Protein AF-A0A7K2QI53-F1 (afdb_monomer)

Sequence (97 aa):
MGSAVDCTGVRSLSLEGPLVLWLVVQGELDLFAVDAAQEGHWHFLGRLESGTLLLGPVDGPAHTLTGRPLPGCVLRRMELHELHRPAPAGSWDGHGE

Structure (mmCIF, N/CA/C/O backbone):
data_AF-A0A7K2QI53-F1
#
_entry.id   AF-A0A7K2QI53-F1
#
loop_
_atom_site.group_PDB
_atom_site.id
_atom_site.type_symbol
_atom_site.label_atom_id
_atom_site.label_alt_id
_atom_site.label_comp_id
_atom_site.label_asym_id
_atom_site.label_entity_id
_atom_site.label_seq_id
_atom_site.pdbx_PDB_ins_code
_atom_site.Cartn_x
_atom_site.Cartn_y
_atom_site.Cartn_z
_atom_site.occupancy
_atom_site.B_iso_or_equiv
_atom_site.auth_seq_id
_atom_site.auth_comp_id
_atom_site.auth_asym_id
_atom_site.auth_atom_id
_atom_site.pdbx_PDB_model_num
ATOM 1 N N . MET A 1 1 ? 3.528 -16.340 -8.288 1.00 77.19 1 MET A N 1
ATOM 2 C CA . MET A 1 1 ? 3.929 -14.947 -8.564 1.00 77.19 1 MET A CA 1
ATOM 3 C C . MET A 1 1 ? 3.528 -14.106 -7.374 1.00 77.19 1 MET A C 1
ATOM 5 O O . MET A 1 1 ? 2.350 -14.105 -7.019 1.00 77.19 1 MET A O 1
ATOM 9 N N . GLY A 1 2 ? 4.512 -13.491 -6.725 1.00 86.69 2 GLY A N 1
ATOM 10 C CA . GLY A 1 2 ? 4.368 -12.702 -5.506 1.00 86.69 2 GLY A CA 1
ATOM 11 C C . GLY A 1 2 ? 4.076 -13.487 -4.232 1.00 86.69 2 GLY A C 1
ATOM 12 O O . GLY A 1 2 ? 3.487 -14.573 -4.264 1.00 86.69 2 GLY A O 1
ATOM 13 N N . SER A 1 3 ? 4.423 -12.868 -3.109 1.00 91.75 3 SER A N 1
ATOM 14 C CA . SER A 1 3 ? 4.157 -13.342 -1.751 1.00 91.75 3 SER A CA 1
ATOM 15 C C . SER A 1 3 ? 2.937 -12.630 -1.174 1.00 91.75 3 SER A C 1
ATOM 17 O O . SER A 1 3 ? 2.777 -11.418 -1.336 1.00 91.75 3 SER A O 1
ATOM 19 N N . ALA A 1 4 ? 2.058 -13.389 -0.519 1.00 93.19 4 ALA A N 1
ATOM 20 C CA . ALA A 1 4 ? 0.935 -12.814 0.212 1.00 93.19 4 ALA A CA 1
ATOM 21 C C . ALA A 1 4 ? 1.444 -12.081 1.460 1.00 93.19 4 ALA A C 1
ATOM 23 O O . ALA A 1 4 ? 2.370 -12.551 2.122 1.00 93.19 4 ALA A O 1
ATOM 24 N N . VAL A 1 5 ? 0.824 -10.949 1.773 1.00 93.12 5 VAL A N 1
ATOM 25 C CA . VAL A 1 5 ? 1.081 -10.172 2.985 1.00 93.12 5 VAL A CA 1
ATOM 26 C C . VAL A 1 5 ? -0.214 -10.143 3.787 1.00 93.12 5 VAL A C 1
ATOM 28 O O . VAL A 1 5 ? -1.219 -9.598 3.328 1.00 93.12 5 VAL A O 1
ATOM 31 N N . ASP A 1 6 ? -0.193 -10.772 4.963 1.00 87.44 6 ASP A N 1
ATOM 32 C CA . ASP A 1 6 ? -1.302 -10.723 5.914 1.00 87.44 6 ASP A CA 1
ATOM 33 C C . ASP A 1 6 ? -1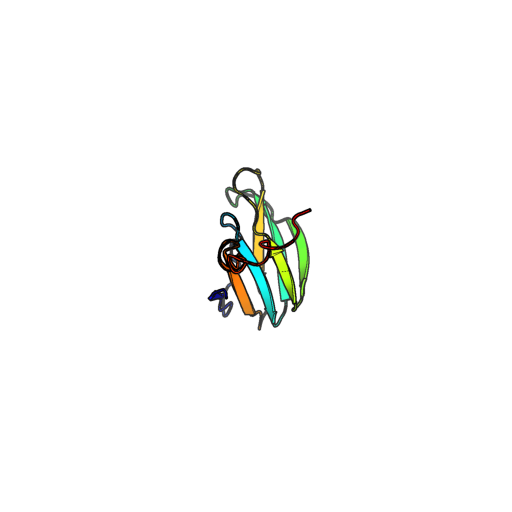.286 -9.372 6.636 1.00 87.44 6 ASP A C 1
ATOM 35 O O . ASP A 1 6 ? -0.311 -9.013 7.297 1.00 87.44 6 ASP A O 1
ATOM 39 N N . CYS A 1 7 ? -2.365 -8.608 6.480 1.00 92.94 7 CYS A N 1
ATOM 40 C CA . CYS A 1 7 ? -2.514 -7.296 7.095 1.00 92.94 7 CYS A CA 1
ATOM 41 C C . CYS A 1 7 ? -3.271 -7.337 8.433 1.00 92.94 7 CYS A C 1
ATOM 43 O O . CYS A 1 7 ? -3.591 -6.283 8.988 1.00 92.94 7 CYS A O 1
ATOM 45 N N . THR A 1 8 ? -3.562 -8.520 8.981 1.00 90.38 8 THR A N 1
ATOM 46 C CA . THR A 1 8 ? -4.270 -8.662 10.258 1.00 90.38 8 THR A CA 1
ATOM 47 C C . THR A 1 8 ? -3.501 -7.974 11.388 1.00 90.38 8 THR A C 1
ATOM 49 O O . THR A 1 8 ? -2.378 -8.337 11.722 1.00 90.38 8 THR A O 1
ATOM 52 N N . GLY A 1 9 ? -4.108 -6.944 11.986 1.00 89.88 9 GLY A N 1
ATOM 53 C CA . GLY A 1 9 ? -3.497 -6.160 13.067 1.00 89.88 9 GLY A CA 1
ATOM 54 C C . GLY A 1 9 ? -2.408 -5.172 12.625 1.00 89.88 9 GLY A C 1
ATOM 55 O O . GLY A 1 9 ? -1.879 -4.443 13.468 1.00 89.88 9 GLY A O 1
ATOM 56 N N . VAL A 1 10 ? -2.095 -5.093 11.327 1.00 93.88 10 VAL A N 1
ATOM 57 C CA . VAL A 1 10 ? -1.122 -4.140 10.780 1.00 93.88 10 VAL A CA 1
ATOM 58 C C . VAL A 1 10 ? -1.742 -2.745 10.751 1.00 93.88 10 VAL A C 1
ATOM 60 O O . VAL A 1 10 ? -2.794 -2.527 10.159 1.00 93.88 10 VAL A O 1
ATOM 63 N N . ARG A 1 11 ? -1.084 -1.775 11.393 1.00 92.81 11 ARG A N 1
ATOM 64 C CA . ARG A 1 11 ? -1.547 -0.374 11.415 1.00 92.81 11 ARG A CA 1
ATOM 65 C C . ARG A 1 11 ? -1.096 0.414 10.191 1.00 92.81 11 ARG A C 1
ATOM 67 O O . ARG A 1 11 ? -1.826 1.287 9.728 1.00 92.81 11 ARG A O 1
ATOM 74 N N . SER A 1 12 ? 0.097 0.104 9.699 1.00 93.94 12 SER A N 1
ATOM 75 C CA . SER A 1 12 ? 0.697 0.671 8.499 1.00 93.94 12 SER A CA 1
ATOM 76 C C . SER A 1 12 ? 1.841 -0.214 8.016 1.00 93.94 12 SER A C 1
ATOM 78 O O . SER A 1 12 ? 2.436 -0.939 8.813 1.00 93.94 12 SER A O 1
ATOM 80 N N . LEU A 1 13 ? 2.173 -0.123 6.734 1.00 93.56 13 LEU A N 1
ATOM 81 C CA . LEU A 1 13 ? 3.339 -0.771 6.144 1.00 93.56 13 LEU A CA 1
ATOM 82 C C . LEU A 1 13 ? 4.036 0.169 5.160 1.00 93.56 13 LEU A C 1
ATOM 84 O O . LEU A 1 13 ? 3.365 0.875 4.404 1.00 93.56 13 LEU A O 1
ATOM 88 N N . SER A 1 14 ? 5.370 0.150 5.166 1.00 91.56 14 SER A N 1
ATOM 89 C CA . SER A 1 14 ? 6.155 0.776 4.101 1.00 91.56 14 SER A CA 1
ATOM 90 C C . SER A 1 14 ? 5.910 0.011 2.801 1.00 91.56 14 SER A C 1
ATOM 92 O O . SER A 1 14 ? 5.900 -1.224 2.789 1.00 91.56 14 SER A O 1
ATOM 94 N N . LEU A 1 15 ? 5.675 0.750 1.719 1.00 92.38 15 LEU A N 1
ATOM 95 C CA . LEU A 1 15 ? 5.502 0.191 0.377 1.00 92.38 15 LEU A CA 1
ATOM 96 C C . LEU A 1 15 ? 6.806 0.244 -0.432 1.00 92.38 15 LEU A C 1
ATOM 98 O O . LEU A 1 15 ? 6.793 -0.043 -1.630 1.00 92.38 15 LEU A O 1
ATOM 102 N N . GLU A 1 16 ? 7.912 0.585 0.230 1.00 83.38 16 GLU A N 1
ATOM 103 C CA . GLU A 1 16 ? 9.257 0.673 -0.330 1.00 83.38 16 GLU A CA 1
ATOM 104 C C . GLU A 1 16 ? 9.811 -0.671 -0.798 1.00 83.38 16 GLU A C 1
ATOM 106 O O . GLU A 1 16 ? 9.360 -1.767 -0.440 1.00 83.38 16 GLU A O 1
ATOM 111 N N . GLY A 1 17 ? 10.858 -0.551 -1.601 1.00 77.88 17 GLY A N 1
ATOM 112 C CA . GLY A 1 17 ? 11.621 -1.652 -2.146 1.00 77.88 17 GLY A CA 1
ATOM 113 C C . GLY A 1 17 ? 11.892 -1.396 -3.623 1.00 77.88 17 GLY A C 1
ATOM 114 O O . GLY A 1 17 ? 10.980 -1.000 -4.357 1.00 77.88 17 GLY A O 1
ATOM 115 N N . PRO A 1 18 ? 13.127 -1.624 -4.091 1.00 74.94 18 PRO A N 1
ATOM 116 C CA . PRO A 1 18 ? 13.458 -1.395 -5.483 1.00 74.94 18 PRO A CA 1
ATOM 117 C C . PRO A 1 18 ? 12.639 -2.336 -6.364 1.00 74.94 18 PRO A C 1
ATOM 119 O O . PRO A 1 18 ? 12.689 -3.549 -6.192 1.00 74.94 18 PRO A O 1
ATOM 122 N N . LEU A 1 19 ? 11.927 -1.771 -7.344 1.00 86.25 19 LEU A N 1
ATOM 123 C CA . LEU A 1 19 ? 11.245 -2.537 -8.392 1.00 86.25 19 LEU A CA 1
ATOM 124 C C . LEU A 1 19 ? 10.205 -3.532 -7.846 1.00 86.25 19 LEU A C 1
ATOM 126 O O . LEU A 1 19 ? 10.082 -4.646 -8.353 1.00 86.25 19 LEU A O 1
ATOM 130 N N . VAL A 1 20 ? 9.429 -3.116 -6.843 1.00 91.31 20 VAL A N 1
ATOM 131 C CA . VAL A 1 20 ? 8.325 -3.910 -6.290 1.00 91.31 20 VAL A CA 1
ATOM 132 C C . VAL A 1 20 ? 6.983 -3.460 -6.859 1.00 91.31 20 VAL A C 1
ATOM 134 O O . VAL A 1 20 ? 6.739 -2.273 -7.084 1.00 91.31 20 VAL A O 1
ATOM 137 N N . LEU A 1 21 ? 6.081 -4.415 -7.049 1.00 93.88 21 LEU A N 1
ATOM 138 C CA . LEU A 1 21 ? 4.696 -4.200 -7.430 1.00 93.88 21 LEU A CA 1
ATOM 139 C C . LEU A 1 21 ? 3.780 -4.738 -6.329 1.00 93.88 21 LEU A C 1
ATOM 141 O O . LEU A 1 21 ? 3.836 -5.915 -5.962 1.00 93.88 21 LEU A O 1
ATOM 145 N N . TRP A 1 22 ? 2.916 -3.872 -5.822 1.00 96.00 22 TRP A N 1
ATOM 146 C CA . TRP A 1 22 ? 1.892 -4.197 -4.843 1.00 96.00 22 TRP A CA 1
ATOM 147 C C . TRP A 1 22 ? 0.545 -4.375 -5.531 1.00 96.00 22 TRP A C 1
ATOM 149 O O . TRP A 1 22 ? 0.167 -3.579 -6.386 1.00 96.00 22 TRP A O 1
ATOM 159 N N . LEU A 1 23 ? -0.188 -5.410 -5.136 1.00 96.56 23 LEU A N 1
ATOM 160 C CA . LEU A 1 23 ? -1.563 -5.661 -5.552 1.00 96.56 23 LEU A CA 1
ATOM 161 C C . LEU A 1 23 ? -2.463 -5.691 -4.321 1.00 96.56 23 LEU A C 1
ATOM 163 O O . LEU A 1 23 ? -2.225 -6.486 -3.407 1.00 96.56 23 LEU A O 1
ATOM 167 N N . VAL A 1 24 ? -3.530 -4.895 -4.340 1.00 97.44 24 VAL A N 1
ATOM 168 C CA . VAL A 1 24 ? -4.652 -5.063 -3.411 1.00 97.44 24 VAL A CA 1
ATOM 169 C C . VAL A 1 24 ? -5.499 -6.222 -3.922 1.00 97.44 24 VAL A C 1
ATOM 171 O O . VAL A 1 24 ? -6.213 -6.096 -4.913 1.00 97.44 24 VAL A O 1
ATOM 174 N N . VAL A 1 25 ? -5.380 -7.387 -3.292 1.00 97.19 25 VAL A N 1
ATOM 175 C CA . VAL A 1 25 ? -6.123 -8.589 -3.697 1.00 97.19 25 VAL A CA 1
ATOM 176 C C . VAL A 1 25 ? -7.570 -8.501 -3.224 1.00 97.19 25 VAL A C 1
ATOM 178 O O . VAL A 1 25 ? -8.483 -8.846 -3.967 1.00 97.19 25 VAL A O 1
ATOM 181 N N . GLN A 1 26 ? -7.767 -8.038 -1.991 1.00 96.56 26 GLN A N 1
ATOM 182 C CA . GLN A 1 26 ? -9.074 -7.886 -1.365 1.00 96.56 26 GLN A CA 1
ATOM 183 C C . GLN A 1 26 ? -9.058 -6.682 -0.422 1.00 96.56 26 GLN A C 1
ATOM 185 O O . GLN A 1 26 ? -8.023 -6.376 0.170 1.00 96.56 26 GLN A O 1
ATOM 190 N N . GLY A 1 27 ? -10.214 -6.043 -0.248 1.00 95.81 27 GLY A N 1
ATOM 191 C CA . GLY A 1 27 ? -10.395 -4.911 0.648 1.00 95.81 27 GLY A CA 1
ATOM 192 C C . GLY A 1 27 ? -9.824 -3.625 0.065 1.00 95.81 27 GLY A C 1
ATOM 193 O O . GLY A 1 27 ? -9.803 -3.435 -1.154 1.00 95.81 27 GLY A O 1
ATOM 194 N N . GLU A 1 28 ? -9.391 -2.747 0.964 1.00 97.81 28 GLU A N 1
ATOM 195 C CA . GLU A 1 28 ? -8.961 -1.390 0.643 1.00 97.81 28 GLU A CA 1
ATOM 196 C C . GLU A 1 28 ? -7.683 -1.023 1.409 1.00 97.81 28 GLU A C 1
ATOM 198 O O . GLU A 1 28 ? -7.429 -1.516 2.517 1.00 97.81 28 GLU A O 1
ATOM 203 N N . LEU A 1 29 ? -6.883 -0.138 0.817 1.00 98.25 29 LEU A N 1
ATOM 204 C CA . LEU A 1 29 ? -5.647 0.390 1.389 1.00 98.25 29 LEU A CA 1
ATOM 205 C C . LEU A 1 29 ? -5.653 1.917 1.281 1.00 98.25 29 LEU A C 1
ATOM 207 O O . LEU A 1 29 ? -5.660 2.455 0.176 1.00 98.25 29 LEU A O 1
ATOM 211 N N . ASP A 1 30 ? -5.612 2.621 2.411 1.00 98.00 30 ASP A N 1
ATOM 212 C CA . ASP A 1 30 ? -5.382 4.068 2.393 1.00 98.00 30 ASP A CA 1
ATOM 213 C C . ASP A 1 30 ? -3.898 4.335 2.107 1.00 98.00 30 ASP A C 1
ATOM 215 O O . ASP A 1 30 ? -3.024 3.808 2.801 1.00 98.00 30 ASP A O 1
ATOM 219 N N . LEU A 1 31 ? -3.613 5.144 1.087 1.00 97.50 31 LEU A N 1
ATOM 220 C CA . LEU A 1 31 ? -2.264 5.467 0.631 1.00 97.50 31 LEU A CA 1
ATOM 221 C C . LEU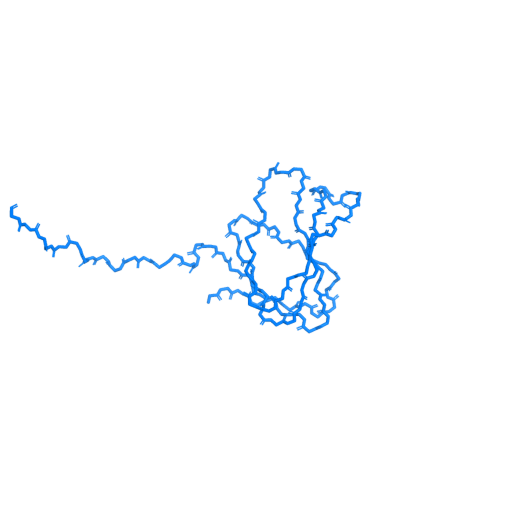 A 1 31 ? -1.845 6.854 1.117 1.00 97.50 31 LEU A C 1
ATOM 223 O O . LEU A 1 31 ? -2.586 7.830 0.968 1.00 97.50 31 LEU A O 1
ATOM 227 N N . PHE A 1 32 ? -0.628 6.946 1.647 1.00 95.06 32 PHE A N 1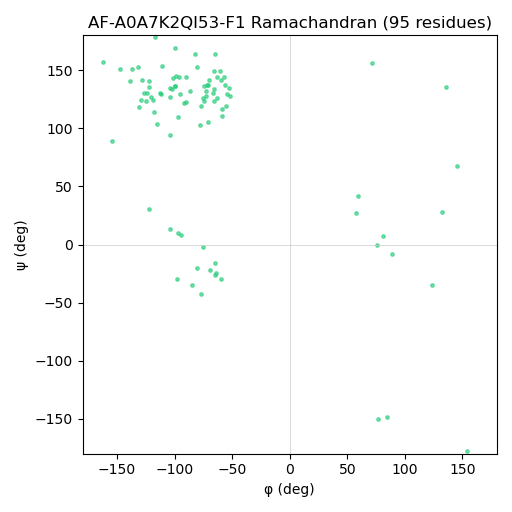
ATOM 228 C CA . PHE A 1 32 ? -0.049 8.187 2.146 1.00 95.06 32 PHE A CA 1
ATOM 229 C C . PHE A 1 32 ? 1.328 8.436 1.535 1.00 95.06 32 PHE A C 1
ATOM 231 O O . PHE A 1 32 ? 2.118 7.502 1.404 1.00 95.06 32 PHE A O 1
ATOM 238 N N . ALA A 1 33 ? 1.625 9.700 1.232 1.00 92.44 33 ALA A N 1
ATOM 239 C CA . ALA A 1 33 ? 2.996 10.181 1.109 1.00 92.44 33 ALA A 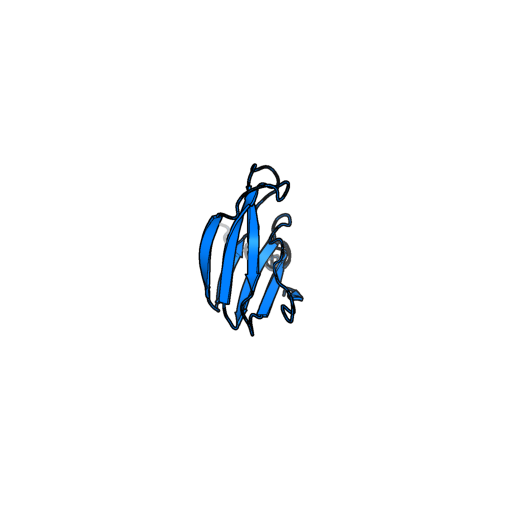CA 1
ATOM 240 C C . ALA A 1 33 ? 3.498 10.606 2.491 1.00 92.44 33 ALA A C 1
ATOM 242 O O . ALA A 1 33 ? 2.808 11.333 3.213 1.00 92.44 33 ALA A O 1
ATOM 243 N N . VAL A 1 34 ? 4.693 10.155 2.852 1.00 90.94 34 VAL A N 1
ATOM 244 C CA . VAL A 1 34 ? 5.367 10.497 4.112 1.00 90.94 34 VAL A CA 1
ATOM 245 C C . VAL A 1 34 ? 6.805 10.896 3.810 1.00 90.94 34 VAL A C 1
ATOM 247 O O . VAL A 1 34 ? 7.354 10.451 2.807 1.00 90.94 34 VAL A O 1
ATOM 250 N N . ASP A 1 35 ? 7.415 11.735 4.642 1.00 89.12 35 ASP A N 1
ATOM 251 C CA . ASP A 1 35 ? 8.857 11.991 4.556 1.00 89.12 35 ASP A CA 1
ATOM 252 C C . ASP A 1 35 ? 9.641 10.670 4.687 1.00 89.12 35 ASP A C 1
ATOM 254 O O . ASP A 1 35 ? 9.224 9.769 5.419 1.00 89.12 35 ASP A O 1
ATOM 258 N N . ALA A 1 36 ? 10.756 10.530 3.970 1.00 81.19 36 ALA A N 1
ATOM 259 C CA . ALA A 1 36 ? 11.548 9.298 3.949 1.00 81.19 36 ALA A CA 1
ATOM 260 C C . ALA A 1 36 ? 12.180 8.950 5.313 1.00 81.19 36 ALA A C 1
ATOM 262 O O . ALA A 1 36 ? 12.378 7.774 5.613 1.00 81.19 36 ALA A O 1
ATOM 263 N N . ALA A 1 37 ? 12.439 9.935 6.182 1.00 81.12 37 ALA A N 1
ATOM 264 C CA . ALA A 1 37 ? 12.829 9.688 7.573 1.00 81.12 37 ALA A CA 1
ATOM 265 C C . ALA A 1 37 ? 11.639 9.241 8.450 1.00 81.12 37 ALA A C 1
ATOM 267 O O . ALA A 1 37 ? 11.811 8.938 9.630 1.00 81.12 37 ALA A O 1
ATOM 268 N N . GLN A 1 38 ? 10.430 9.180 7.880 1.00 76.56 38 GLN A N 1
ATOM 269 C CA . GLN A 1 38 ? 9.150 8.987 8.565 1.00 76.56 38 GLN A CA 1
ATOM 270 C C . GLN A 1 38 ? 8.863 10.046 9.637 1.00 76.56 38 GLN A C 1
ATOM 272 O O . GLN A 1 38 ? 8.110 9.811 10.586 1.00 76.56 38 GLN A O 1
ATOM 277 N N . GLU A 1 39 ? 9.436 11.234 9.464 1.00 75.50 39 GLU A N 1
ATOM 278 C CA . GLU A 1 39 ? 9.242 12.377 10.342 1.00 75.50 39 GLU A CA 1
ATOM 279 C C . GLU A 1 39 ? 8.150 13.305 9.786 1.00 75.50 39 GLU A C 1
ATOM 281 O O . GLU A 1 39 ? 7.994 13.490 8.582 1.00 75.50 39 GLU A O 1
ATOM 286 N N . GLY A 1 40 ? 7.355 13.914 10.665 1.00 81.06 40 GLY A N 1
ATOM 287 C CA . GLY A 1 40 ? 6.340 14.886 10.252 1.00 81.06 40 GLY A CA 1
ATOM 288 C C . GLY A 1 40 ? 5.002 14.284 9.801 1.00 81.06 40 GLY A C 1
ATOM 289 O O . GLY A 1 40 ? 4.505 13.309 10.371 1.00 81.06 40 GLY A O 1
ATOM 290 N N . HIS A 1 41 ? 4.338 14.959 8.858 1.00 85.00 41 HIS A N 1
ATOM 291 C CA . HIS A 1 41 ? 2.930 14.720 8.536 1.00 85.00 41 HIS A CA 1
ATOM 292 C C . HIS A 1 41 ? 2.730 13.663 7.453 1.00 85.00 41 HIS A C 1
ATOM 294 O O . HIS A 1 41 ? 3.474 13.571 6.483 1.00 85.00 41 HIS A O 1
ATOM 300 N N . TRP A 1 42 ? 1.656 12.891 7.608 1.00 92.75 42 TRP A N 1
ATOM 301 C CA . TRP A 1 42 ? 1.214 11.940 6.598 1.00 92.75 42 TRP A CA 1
ATOM 302 C C . TRP A 1 42 ? 0.212 12.617 5.674 1.00 92.75 42 TRP A C 1
ATOM 304 O O . TRP A 1 42 ? -0.839 13.086 6.117 1.00 92.75 42 TRP A O 1
ATOM 314 N N . HIS A 1 43 ? 0.521 12.635 4.384 1.00 93.56 43 HIS A N 1
ATOM 315 C CA . HIS A 1 43 ? -0.324 13.234 3.363 1.00 93.56 43 HIS A CA 1
ATOM 316 C C . HIS A 1 43 ? -1.165 12.149 2.698 1.00 93.56 43 HIS A C 1
ATOM 318 O O . HIS A 1 43 ? -0.633 11.317 1.970 1.00 93.56 43 HIS A O 1
ATOM 324 N N . PHE A 1 44 ? -2.476 12.139 2.949 1.00 95.50 44 PHE A N 1
ATOM 325 C CA . PHE A 1 44 ? -3.387 11.194 2.300 1.00 95.50 44 PHE A CA 1
ATOM 326 C C . PHE A 1 44 ? -3.453 11.466 0.794 1.00 95.50 44 PHE A C 1
ATOM 328 O O . PHE A 1 44 ? -3.783 12.576 0.379 1.00 95.50 44 PHE A O 1
ATOM 335 N N . LEU A 1 45 ? -3.146 10.449 -0.009 1.00 95.62 45 LEU A N 1
ATOM 336 C CA . LEU A 1 45 ? -3.167 10.529 -1.471 1.00 95.62 45 LEU A CA 1
ATOM 337 C C . LEU A 1 45 ? -4.456 9.963 -2.061 1.00 95.62 45 LEU A C 1
ATOM 339 O O . LEU A 1 45 ? -4.893 10.392 -3.125 1.00 95.62 45 LEU A O 1
ATOM 343 N N . GLY A 1 46 ? -5.059 8.993 -1.379 1.00 97.62 46 GLY A N 1
ATOM 344 C CA . GLY A 1 46 ? -6.257 8.322 -1.851 1.00 97.62 46 GLY A CA 1
ATOM 345 C C . GLY A 1 46 ? -6.390 6.921 -1.284 1.00 97.62 46 GLY A C 1
ATOM 346 O O . GLY A 1 46 ? -5.565 6.458 -0.495 1.00 97.62 46 GLY A O 1
ATOM 347 N N . ARG A 1 47 ? -7.448 6.243 -1.713 1.00 98.06 47 ARG A N 1
ATOM 348 C CA . ARG A 1 47 ? -7.752 4.871 -1.329 1.00 98.06 47 ARG A CA 1
ATOM 349 C C . ARG A 1 47 ? -7.601 3.955 -2.529 1.00 98.06 47 ARG A C 1
ATOM 351 O O . ARG A 1 47 ? -8.152 4.234 -3.589 1.00 98.06 47 ARG A O 1
ATOM 358 N N . LEU A 1 48 ? -6.852 2.877 -2.349 1.00 98.25 48 LEU A N 1
ATOM 359 C CA . LEU A 1 48 ? -6.686 1.834 -3.349 1.00 98.25 48 LEU A CA 1
ATOM 360 C C . LEU A 1 48 ? -7.690 0.721 -3.068 1.00 98.25 48 LEU A C 1
ATOM 362 O O . LEU A 1 48 ? -7.769 0.224 -1.944 1.00 98.25 48 LEU A O 1
ATOM 366 N N . GLU A 1 49 ? -8.428 0.325 -4.096 1.00 98.12 49 GLU A N 1
ATOM 367 C CA . GLU A 1 49 ? -9.424 -0.742 -4.026 1.00 98.12 49 GLU A CA 1
ATOM 368 C C . GLU A 1 49 ? -8.867 -2.061 -4.572 1.00 98.12 49 GLU A C 1
ATOM 370 O O . GLU A 1 49 ? -7.810 -2.109 -5.210 1.00 98.12 49 GLU A O 1
ATOM 375 N N . SER A 1 50 ? -9.602 -3.147 -4.346 1.00 97.94 50 SER A N 1
ATOM 376 C CA . SER A 1 50 ? -9.271 -4.475 -4.868 1.00 97.94 50 SER A CA 1
ATOM 377 C C . SER A 1 50 ? -9.055 -4.465 -6.387 1.00 97.94 50 SER A C 1
ATOM 379 O O . SER A 1 50 ? -9.834 -3.890 -7.140 1.00 97.94 50 SER A O 1
ATOM 381 N N . GLY A 1 51 ? -7.987 -5.120 -6.841 1.00 97.50 51 GLY A N 1
ATOM 382 C CA . GLY A 1 51 ? -7.535 -5.107 -8.233 1.00 97.50 51 GLY A CA 1
ATOM 383 C C . GLY A 1 51 ? -6.572 -3.966 -8.573 1.00 97.50 51 GLY A C 1
ATOM 384 O O . GLY A 1 51 ? -5.978 -3.983 -9.651 1.00 97.50 51 GLY A O 1
ATOM 385 N N . THR A 1 52 ? -6.356 -3.010 -7.664 1.00 97.69 52 THR A N 1
ATOM 386 C CA . THR A 1 52 ? -5.402 -1.916 -7.883 1.00 97.69 52 THR A CA 1
ATOM 387 C C . THR A 1 52 ? -3.962 -2.411 -7.781 1.00 97.69 52 THR A C 1
ATOM 389 O O . THR A 1 52 ? -3.587 -3.085 -6.816 1.00 97.69 52 THR A O 1
ATOM 392 N N . LEU A 1 53 ? -3.149 -2.026 -8.766 1.00 95.69 53 LEU A N 1
ATOM 393 C CA . LEU A 1 53 ? -1.704 -2.224 -8.783 1.00 95.69 53 LEU A CA 1
ATOM 394 C C . LEU A 1 53 ? -0.982 -0.912 -8.469 1.00 95.69 53 LEU A C 1
ATOM 396 O O . LEU A 1 53 ? -1.298 0.125 -9.049 1.00 95.69 53 LEU A O 1
ATOM 400 N N . LEU A 1 54 ? 0.017 -0.976 -7.592 1.00 94.56 54 LEU A N 1
ATOM 401 C CA . LEU A 1 54 ? 0.876 0.148 -7.235 1.00 94.56 54 LEU A CA 1
ATOM 402 C C . LEU A 1 54 ? 2.343 -0.263 -7.359 1.00 94.56 54 LEU A C 1
ATOM 404 O O . LEU A 1 54 ? 2.787 -1.218 -6.723 1.00 94.56 54 LEU A O 1
ATOM 408 N N . LEU A 1 55 ? 3.104 0.483 -8.153 1.00 92.44 55 LEU A N 1
ATOM 409 C CA . LEU A 1 55 ? 4.563 0.412 -8.137 1.00 92.44 55 LEU A CA 1
ATOM 410 C C . LEU A 1 55 ? 5.082 1.080 -6.864 1.00 92.44 55 LEU A C 1
ATOM 412 O O . LEU A 1 55 ? 4.708 2.216 -6.570 1.00 92.44 55 LEU A O 1
ATOM 416 N N . GLY A 1 56 ? 5.923 0.364 -6.117 1.00 86.94 56 GLY A N 1
ATOM 417 C CA . GLY A 1 56 ? 6.588 0.925 -4.946 1.00 86.94 56 GLY A CA 1
ATOM 418 C C . GLY A 1 56 ? 7.464 2.125 -5.332 1.00 86.94 56 GLY A C 1
ATOM 419 O O . GLY A 1 56 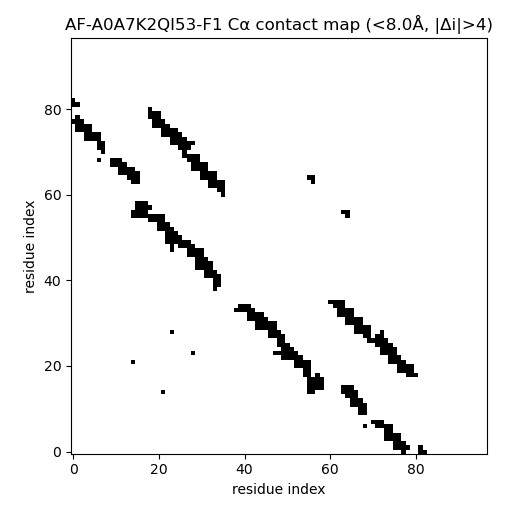? 7.974 2.173 -6.459 1.00 86.94 56 GLY A O 1
ATOM 420 N N . PRO A 1 57 ? 7.629 3.110 -4.434 1.00 84.62 57 PRO A N 1
ATOM 421 C CA . PRO A 1 57 ? 8.515 4.236 -4.683 1.00 84.62 57 PRO A CA 1
ATOM 422 C C . PRO A 1 57 ? 9.958 3.739 -4.829 1.00 84.62 57 PRO A C 1
ATOM 424 O O . PRO A 1 57 ? 10.376 2.789 -4.166 1.00 84.62 57 PRO A O 1
ATOM 427 N N . VAL A 1 58 ? 10.716 4.382 -5.716 1.00 75.94 58 VAL A N 1
ATOM 428 C CA . VAL A 1 58 ? 12.162 4.157 -5.833 1.00 75.94 58 VAL A CA 1
ATOM 429 C C . VAL A 1 58 ? 12.899 4.937 -4.749 1.00 75.94 58 VAL A C 1
ATOM 431 O O . VAL A 1 58 ? 12.427 5.993 -4.330 1.00 75.94 58 VAL A O 1
ATOM 434 N N . ASP A 1 59 ? 14.071 4.454 -4.343 1.00 71.00 59 ASP A N 1
ATOM 435 C CA . ASP A 1 59 ? 14.949 5.187 -3.430 1.00 71.00 59 ASP A CA 1
ATOM 436 C C . ASP A 1 59 ? 15.364 6.542 -4.036 1.00 71.00 59 ASP A C 1
ATOM 438 O O . ASP A 1 59 ? 15.647 6.640 -5.235 1.00 71.00 59 ASP A O 1
ATOM 442 N N . GLY A 1 60 ? 15.435 7.593 -3.210 1.00 66.62 60 GLY A N 1
ATOM 443 C CA . GLY A 1 60 ? 15.993 8.900 -3.595 1.00 66.62 60 GLY A CA 1
ATOM 444 C C . GLY A 1 60 ? 15.086 10.131 -3.439 1.00 66.62 60 GLY A C 1
ATOM 445 O O . GLY A 1 60 ? 15.614 11.192 -3.100 1.00 66.62 60 GLY A O 1
ATOM 446 N N . PRO A 1 61 ? 13.758 10.071 -3.655 1.00 72.50 61 PRO A N 1
ATOM 447 C CA . PRO A 1 61 ? 12.871 11.186 -3.339 1.00 72.50 61 PRO A CA 1
ATOM 448 C C . PRO A 1 61 ? 12.822 11.455 -1.828 1.00 72.50 61 PRO A C 1
ATOM 450 O O . PRO A 1 61 ? 12.904 10.534 -1.023 1.00 72.50 61 PRO A O 1
ATOM 453 N N . ALA A 1 62 ? 12.615 12.717 -1.436 1.00 78.06 62 ALA A N 1
ATOM 454 C CA . ALA A 1 62 ? 12.462 13.087 -0.022 1.00 78.06 62 ALA A CA 1
ATOM 455 C C . ALA A 1 62 ? 11.202 12.485 0.634 1.00 78.06 62 ALA A C 1
ATOM 457 O O . ALA A 1 62 ? 11.099 12.465 1.854 1.00 78.06 62 ALA A O 1
ATOM 458 N N . HIS A 1 63 ? 10.248 12.006 -0.171 1.00 78.81 63 HIS A N 1
ATOM 459 C CA . HIS A 1 63 ? 9.014 11.388 0.300 1.00 78.81 63 HIS A CA 1
ATOM 460 C C . HIS A 1 63 ? 8.880 9.967 -0.239 1.00 78.81 63 HIS A C 1
ATOM 462 O O . HIS A 1 63 ? 9.155 9.703 -1.410 1.00 78.81 63 HIS A O 1
ATOM 468 N N . THR A 1 64 ? 8.383 9.085 0.612 1.00 89.75 64 THR A N 1
ATOM 469 C CA . THR A 1 64 ? 8.085 7.686 0.331 1.00 89.75 64 THR A CA 1
ATOM 470 C C . THR A 1 64 ? 6.586 7.408 0.473 1.00 89.75 64 THR A C 1
ATOM 472 O O . THR A 1 64 ? 5.798 8.306 0.787 1.00 89.75 64 THR A O 1
ATOM 475 N N . LEU A 1 65 ? 6.172 6.169 0.210 1.00 92.31 65 LEU A N 1
ATOM 476 C CA . LEU A 1 65 ? 4.785 5.729 0.283 1.00 92.31 65 LEU A CA 1
ATOM 477 C C . LEU A 1 65 ? 4.574 4.736 1.424 1.00 92.31 65 LEU A C 1
ATOM 479 O O . LEU A 1 65 ? 5.236 3.701 1.511 1.00 92.31 65 LEU A O 1
ATOM 483 N N . THR A 1 66 ? 3.555 5.018 2.229 1.00 93.88 66 THR A N 1
ATOM 484 C CA . THR A 1 66 ? 3.084 4.142 3.303 1.00 93.88 66 THR A CA 1
ATOM 485 C C . THR A 1 66 ? 1.616 3.810 3.084 1.00 93.88 66 THR A C 1
ATOM 487 O O . THR A 1 66 ? 0.799 4.680 2.777 1.00 93.88 66 THR A O 1
ATOM 490 N N . GLY A 1 67 ? 1.269 2.537 3.257 1.00 95.75 67 GLY A N 1
ATOM 491 C CA . GLY A 1 67 ? -0.107 2.055 3.205 1.00 95.75 67 GLY A CA 1
ATOM 492 C C . GLY A 1 67 ? -0.678 1.837 4.603 1.00 95.75 67 GLY A C 1
ATOM 493 O O . GLY A 1 67 ? 0.028 1.364 5.493 1.00 95.75 67 GLY A O 1
ATOM 494 N N . ARG A 1 68 ? -1.964 2.131 4.806 1.00 97.25 68 ARG A N 1
ATOM 495 C CA . ARG A 1 68 ? -2.730 1.724 5.996 1.00 97.25 68 ARG A CA 1
ATOM 496 C C . ARG A 1 68 ? -3.843 0.763 5.581 1.00 97.25 68 ARG A C 1
ATOM 498 O O . ARG A 1 68 ? -4.824 1.210 4.983 1.00 97.25 68 ARG A O 1
ATOM 505 N N . PRO A 1 69 ? -3.687 -0.547 5.833 1.00 97.38 69 PRO A N 1
ATOM 506 C CA . PRO A 1 69 ? -4.666 -1.531 5.401 1.00 97.38 69 PRO A CA 1
ATOM 507 C C . PRO A 1 69 ? -5.934 -1.406 6.238 1.00 97.38 69 PRO A C 1
ATOM 509 O O . PRO A 1 69 ? -5.878 -1.256 7.461 1.00 97.38 69 PRO A O 1
ATOM 512 N N . LEU A 1 70 ? -7.087 -1.477 5.579 1.00 96.00 70 LEU A N 1
ATOM 513 C CA . LEU A 1 70 ? -8.363 -1.572 6.275 1.00 96.00 70 LEU A CA 1
ATOM 514 C C . LEU A 1 70 ? -8.674 -3.013 6.698 1.00 96.00 70 LEU A C 1
ATOM 516 O O . LEU A 1 70 ? -8.048 -3.953 6.202 1.00 96.00 70 LEU A O 1
ATOM 520 N N . PRO A 1 71 ? -9.632 -3.223 7.622 1.00 94.62 71 PRO A N 1
ATOM 521 C CA . PRO A 1 71 ? -10.036 -4.566 8.017 1.00 94.62 71 PRO A CA 1
ATOM 522 C C . PRO A 1 71 ? -10.397 -5.436 6.806 1.00 94.62 71 PRO A C 1
ATOM 524 O O . PRO A 1 71 ? -11.203 -5.044 5.966 1.00 94.62 71 PRO A O 1
ATOM 527 N N . GLY A 1 72 ? -9.788 -6.621 6.719 1.00 93.00 72 GLY A N 1
ATOM 528 C CA . GLY A 1 72 ? -9.973 -7.543 5.594 1.00 93.00 72 GLY A CA 1
ATOM 529 C C . GLY A 1 72 ? -9.138 -7.227 4.347 1.00 93.00 72 GLY A C 1
ATOM 530 O O . GLY A 1 72 ? -9.341 -7.878 3.322 1.00 93.00 72 GLY A O 1
ATOM 531 N N . CYS A 1 73 ? -8.217 -6.258 4.418 1.00 96.69 73 CYS A N 1
ATOM 532 C CA . CYS A 1 73 ? -7.258 -5.985 3.352 1.00 96.69 73 CYS A CA 1
ATOM 533 C C . CYS A 1 73 ? -6.276 -7.153 3.198 1.00 96.69 73 CYS A C 1
ATOM 535 O O . CYS A 1 73 ? -5.679 -7.613 4.173 1.00 96.69 73 CYS A O 1
ATOM 537 N N . VAL A 1 74 ? -6.106 -7.620 1.965 1.00 96.38 74 VAL A N 1
ATOM 538 C CA . VAL A 1 74 ? -5.130 -8.648 1.602 1.00 96.38 74 VAL A CA 1
ATOM 539 C C . VAL A 1 74 ? -4.256 -8.089 0.502 1.00 96.38 74 VAL A C 1
ATOM 541 O O . VAL A 1 74 ? -4.752 -7.700 -0.559 1.00 96.38 74 VAL A O 1
ATOM 544 N N . LEU A 1 75 ? -2.949 -8.087 0.739 1.00 97.06 75 LEU A N 1
ATOM 545 C CA . LEU A 1 75 ? -1.976 -7.584 -0.217 1.00 97.06 75 LEU A CA 1
ATOM 546 C C . LEU A 1 75 ? -1.136 -8.720 -0.790 1.00 97.06 75 LEU A C 1
ATOM 548 O O . LEU A 1 75 ? -0.909 -9.759 -0.165 1.00 97.06 75 LEU A O 1
ATOM 552 N N . ARG A 1 76 ? -0.633 -8.497 -1.999 1.00 96.00 76 ARG A N 1
ATOM 553 C CA . ARG A 1 76 ? 0.415 -9.315 -2.599 1.00 96.00 76 ARG A CA 1
ATOM 554 C C . ARG A 1 76 ? 1.556 -8.415 -3.036 1.00 96.00 76 ARG A C 1
ATOM 556 O O . ARG A 1 76 ? 1.329 -7.432 -3.735 1.00 96.00 76 ARG A O 1
ATOM 563 N N . ARG A 1 77 ? 2.772 -8.782 -2.642 1.00 95.25 77 ARG A N 1
ATOM 564 C CA . ARG A 1 77 ? 4.012 -8.119 -3.049 1.00 95.25 77 ARG A CA 1
ATOM 565 C C . ARG A 1 77 ? 4.705 -8.976 -4.099 1.00 95.25 77 ARG A C 1
ATOM 567 O O . ARG A 1 77 ? 4.907 -10.167 -3.871 1.00 95.25 77 ARG A O 1
ATOM 574 N N . MET A 1 78 ? 5.036 -8.390 -5.240 1.00 93.69 78 MET A N 1
ATOM 575 C CA . MET A 1 78 ? 5.718 -9.039 -6.362 1.00 93.69 78 MET A CA 1
ATOM 576 C C . MET A 1 78 ? 6.980 -8.256 -6.689 1.00 93.69 78 MET A C 1
ATOM 578 O O . MET A 1 78 ? 6.904 -7.045 -6.863 1.00 93.69 78 MET A O 1
ATOM 582 N N . GLU A 1 79 ? 8.123 -8.916 -6.815 1.00 91.38 79 GLU A N 1
ATOM 583 C CA . GLU A 1 79 ? 9.284 -8.271 -7.426 1.00 91.38 79 GLU A CA 1
ATOM 584 C C . GLU A 1 79 ? 9.074 -8.196 -8.948 1.00 91.38 79 GLU A C 1
ATOM 586 O O . GLU A 1 79 ? 8.643 -9.172 -9.564 1.00 91.38 79 GLU A O 1
ATOM 591 N N . LEU A 1 80 ? 9.375 -7.065 -9.597 1.00 88.38 80 LEU A N 1
ATOM 592 C CA . LEU A 1 80 ? 9.129 -6.898 -11.040 1.00 88.38 80 LEU A CA 1
ATOM 593 C C . LEU A 1 80 ? 9.887 -7.926 -11.889 1.00 88.38 80 LEU A C 1
ATOM 595 O O . LEU A 1 80 ? 9.401 -8.317 -12.950 1.00 88.38 80 LEU A O 1
ATOM 599 N N . HIS A 1 81 ? 11.046 -8.402 -11.426 1.00 86.25 81 HIS A N 1
ATOM 600 C CA . HIS A 1 81 ? 11.792 -9.445 -12.128 1.00 86.25 81 HIS A CA 1
ATOM 601 C C . HIS A 1 81 ? 11.019 -10.774 -12.198 1.00 86.25 81 HIS A C 1
ATOM 603 O O . HIS A 1 81 ? 11.224 -11.538 -13.135 1.00 86.25 81 HIS A O 1
ATOM 609 N N . GLU A 1 82 ? 10.086 -11.038 -11.274 1.00 87.69 82 GLU A N 1
ATOM 610 C CA . GLU A 1 82 ? 9.207 -12.214 -11.329 1.00 87.69 82 GLU A CA 1
ATOM 611 C C . GLU A 1 82 ? 8.184 -12.133 -12.472 1.00 87.69 82 GLU A C 1
ATOM 613 O O . GLU A 1 82 ? 7.643 -13.157 -12.893 1.00 87.69 82 GLU A O 1
ATOM 618 N N . LEU A 1 83 ? 7.884 -10.924 -12.964 1.00 84.44 83 LEU A N 1
ATOM 619 C CA . LEU A 1 83 ? 6.979 -10.715 -14.098 1.00 84.44 83 LEU A CA 1
ATOM 620 C C . LEU A 1 83 ? 7.675 -10.962 -15.434 1.00 84.44 83 LEU A C 1
ATOM 622 O O . LEU A 1 83 ? 7.008 -11.204 -16.444 1.00 84.44 83 LEU A O 1
ATOM 626 N N . HIS A 1 84 ? 9.007 -10.903 -15.454 1.00 81.00 84 HIS A N 1
ATOM 627 C CA . HIS A 1 84 ? 9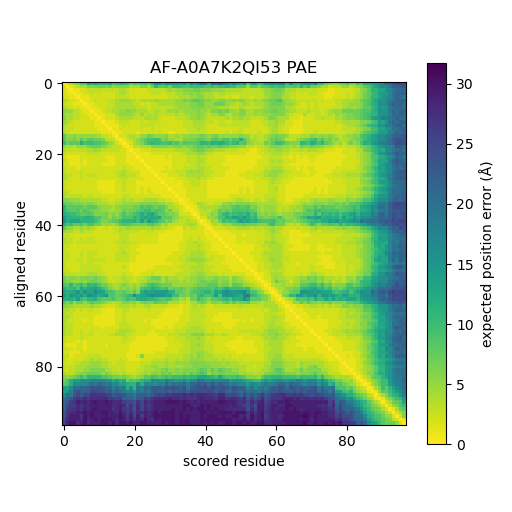.773 -11.173 -16.652 1.00 81.00 84 HIS A CA 1
ATOM 628 C C . HIS A 1 84 ? 9.702 -12.667 -16.980 1.00 81.00 84 HIS A C 1
ATOM 630 O O . HIS A 1 84 ? 10.348 -13.501 -16.350 1.00 81.00 84 HIS A O 1
ATOM 636 N N . ARG A 1 85 ? 8.919 -13.013 -18.004 1.00 70.81 85 ARG A N 1
ATOM 637 C CA . ARG A 1 85 ? 9.038 -14.309 -18.671 1.00 70.81 85 ARG A CA 1
ATOM 638 C C . ARG A 1 85 ? 10.033 -14.151 -19.816 1.00 70.81 85 ARG A C 1
ATOM 640 O O . ARG A 1 85 ? 9.777 -13.319 -20.688 1.00 70.81 85 ARG A O 1
ATOM 647 N N . PRO A 1 86 ? 11.122 -14.937 -19.853 1.00 66.69 86 PRO A N 1
ATOM 648 C CA . PRO A 1 86 ? 11.948 -15.013 -21.045 1.00 66.69 86 PRO A CA 1
ATOM 649 C C . PRO A 1 86 ? 11.047 -15.377 -22.225 1.00 66.69 86 PRO A C 1
ATOM 651 O O . PRO A 1 86 ? 10.256 -16.323 -22.132 1.00 66.69 86 PRO A O 1
ATOM 654 N N . ALA A 1 87 ? 11.138 -14.626 -23.321 1.00 66.38 87 ALA A N 1
ATOM 655 C CA . ALA A 1 87 ? 10.559 -15.084 -24.574 1.00 66.38 87 ALA A CA 1
ATOM 656 C C . ALA A 1 87 ? 11.172 -16.461 -24.892 1.00 66.38 87 ALA A C 1
ATOM 658 O O . ALA A 1 87 ? 12.380 -16.630 -24.687 1.00 66.38 87 ALA A O 1
ATOM 659 N N . PRO A 1 88 ? 10.389 -17.455 -25.348 1.00 62.94 88 PRO A N 1
ATOM 660 C CA . PRO A 1 88 ? 10.978 -18.694 -25.828 1.00 62.94 88 PRO A CA 1
ATOM 661 C C . PRO A 1 88 ? 11.991 -18.335 -26.919 1.00 62.94 88 PRO A C 1
ATOM 663 O O . PRO A 1 88 ? 11.646 -17.691 -27.911 1.00 62.94 88 PRO A O 1
ATOM 666 N N . ALA A 1 89 ? 13.257 -18.684 -26.690 1.00 60.72 89 ALA A N 1
ATOM 667 C CA . ALA A 1 89 ? 14.311 -18.504 -27.673 1.00 60.72 89 ALA A CA 1
ATOM 668 C C . ALA A 1 89 ? 13.913 -19.288 -28.931 1.00 60.72 89 ALA A C 1
ATOM 670 O O . ALA A 1 89 ? 13.848 -20.514 -28.884 1.00 60.72 89 ALA A O 1
ATOM 671 N N . GLY A 1 90 ? 13.587 -18.582 -30.019 1.00 62.72 90 GLY A N 1
ATOM 672 C CA . GLY A 1 90 ? 13.349 -19.209 -31.324 1.00 62.72 90 GLY A CA 1
ATOM 673 C C . GLY A 1 90 ? 12.090 -18.812 -32.100 1.00 62.72 90 GLY A C 1
ATOM 674 O O . GLY A 1 90 ? 11.618 -19.628 -32.879 1.00 62.72 90 GLY A O 1
ATOM 675 N N . SER A 1 91 ? 11.526 -17.604 -31.954 1.00 55.91 91 SER A N 1
ATOM 676 C CA . SER A 1 91 ? 10.471 -17.141 -32.890 1.00 55.91 91 SER A CA 1
ATOM 677 C C . SER A 1 91 ? 10.933 -16.104 -33.922 1.00 55.91 91 SER A C 1
ATOM 679 O O . SER A 1 91 ? 10.093 -15.468 -34.552 1.00 55.91 91 SER A O 1
ATOM 681 N N . TR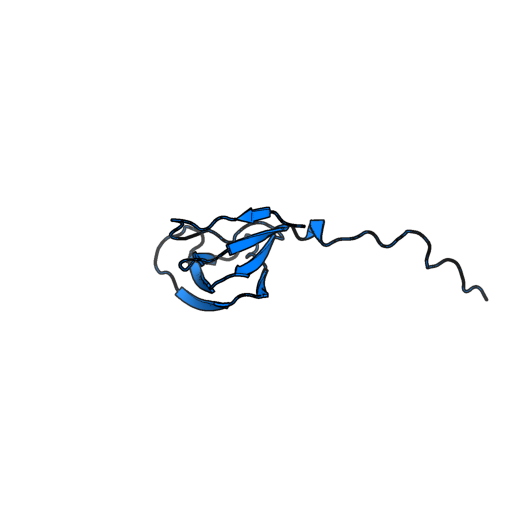P A 1 92 ? 12.245 -15.910 -34.087 1.00 62.25 92 TRP A N 1
ATOM 682 C CA . TRP A 1 92 ? 12.816 -14.994 -35.086 1.00 62.25 92 TRP A CA 1
ATOM 683 C C . TRP A 1 92 ? 13.771 -15.718 -36.046 1.00 62.25 92 TRP A C 1
ATOM 685 O O . TRP A 1 92 ? 14.700 -15.113 -36.565 1.00 62.25 92 TRP A O 1
ATOM 695 N N . ASP A 1 93 ? 13.524 -17.003 -36.306 1.00 58.47 93 ASP A N 1
ATOM 696 C CA . ASP A 1 93 ? 14.125 -17.718 -37.431 1.00 58.47 93 ASP A CA 1
ATOM 697 C C . ASP A 1 93 ? 13.062 -17.858 -38.523 1.00 58.47 93 ASP A C 1
ATOM 699 O O . ASP A 1 93 ? 12.242 -18.774 -38.491 1.00 58.47 93 ASP A O 1
ATOM 703 N N . GLY A 1 94 ? 13.042 -16.929 -39.480 1.00 60.47 94 GLY A N 1
ATOM 704 C CA . GLY A 1 94 ? 12.267 -17.128 -40.706 1.00 60.47 94 GLY A CA 1
ATOM 705 C C . GLY A 1 94 ? 11.633 -15.885 -41.309 1.00 60.47 94 GLY A C 1
ATOM 706 O O . GLY A 1 94 ? 10.415 -15.801 -41.394 1.00 60.47 94 GLY A O 1
ATOM 707 N N . HIS A 1 95 ? 12.450 -14.964 -41.811 1.00 53.50 95 HIS A N 1
ATOM 708 C CA . HIS A 1 95 ? 12.208 -14.450 -43.159 1.00 53.50 95 HIS A CA 1
ATOM 709 C C . HIS A 1 95 ? 13.534 -13.950 -43.730 1.00 53.50 95 HIS A C 1
ATOM 711 O O . HIS A 1 95 ? 13.935 -12.806 -43.535 1.00 53.50 95 HIS A O 1
ATOM 717 N N . GLY A 1 96 ? 14.243 -14.868 -44.385 1.00 57.00 9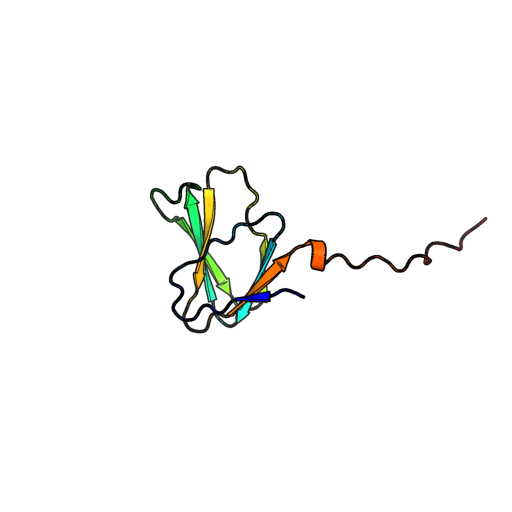6 GLY A N 1
ATOM 718 C CA . GLY A 1 96 ? 15.115 -14.470 -45.477 1.00 57.00 96 GLY A CA 1
ATOM 719 C C . GLY A 1 96 ? 14.246 -14.064 -46.663 1.00 57.00 96 GLY A C 1
ATOM 720 O O . GLY A 1 96 ? 13.237 -14.719 -46.927 1.00 57.00 96 GLY A O 1
ATOM 721 N N . GLU A 1 97 ? 14.617 -12.972 -47.319 1.00 42.03 97 GL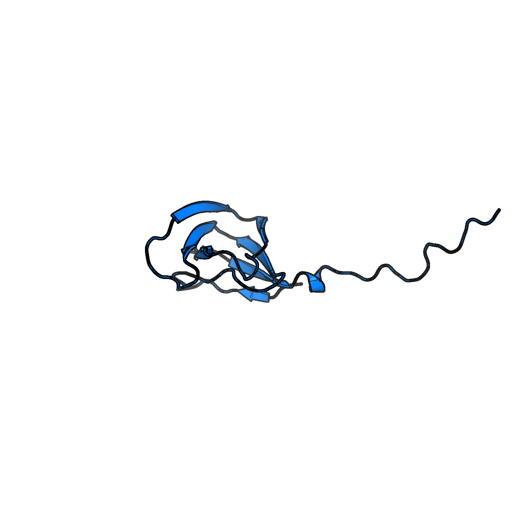U A N 1
ATOM 722 C CA . GLU A 1 97 ? 14.941 -12.947 -48.751 1.00 42.03 97 GLU A CA 1
ATOM 723 C C . GLU A 1 97 ? 15.846 -11.741 -49.038 1.00 42.03 97 GLU A C 1
ATOM 725 O O . GLU A 1 97 ? 15.596 -10.665 -48.445 1.00 42.03 97 GLU A O 1
#

Solvent-accessible surface area (backbone atoms only — not comparable to full-atom values): 5737 Å² total; per-residue (Å²): 132,58,49,80,44,87,41,85,89,45,74,61,45,79,44,64,43,81,61,29,35,38,33,30,70,32,46,38,31,42,34,26,42,28,35,63,88,70,56,85,69,76,42,79,74,49,73,44,46,53,75,38,75,44,73,30,47,63,90,82,59,72,55,39,44,36,35,31,51,41,90,76,22,33,38,32,45,25,55,52,72,76,71,60,70,78,74,76,89,77,84,82,81,81,79,88,132

Nearest PDB structures (foldseek):
  7ets-assembly1_A  TM=6.662E-01  e=8.838E-03  Gardnerella vaginalis
  4ev0-assembly1_A  TM=6.168E-01  e=8.358E-03  Thermus thermophilus HB8
  8wfz-assembly1_A  TM=6.355E-01  e=1.545E-02  Arabidopsis thaliana
  4rfa-assembly1_A-2  TM=5.395E-01  e=1.091E-01  Listeria monocytogenes EGD-e
  6v1v-assembly1_B  TM=3.435E-01  e=1.423E+00  Bacillus thuringiensis

Radius of gyration: 17.65 Å; Cα contacts (8 Å, |Δi|>4): 206; chains: 1; bounding box: 26×34×62 Å

pLDDT: mean 86.3, std 12.76, range [42.03, 98.25]

Secondary structure (DSSP, 8-state):
--EEEE-TT---EE---TTEEEEEEESEEEEEEEETT--S--EEEEEEETT-EEEPPPSSSSEEEEEEEPTT-EEEEEEGGGG-PPPPS-S------

Foldseek 3Di:
DFDKDDCVVPQKDFLDDPQKKKFFQAAKKFKWKAFPVNDDDTHTPDMDHHGDMDTFDYPDDRIGMMIGGDPPTMMTMDRNVVVDDPDPPDPPPDDDD

Mean predicted aligned error: 7.57 Å